Protein AF-A0A929DIK3-F1 (afdb_monomer_lite)

Sequence (127 aa):
MNKKSTLKDSHTDWERIKKLKEEEIDLSDTPEVTEDKSSDAVLRFGGRRVPRGKVRINILLDAEIVAYYKTVSGGKGYQTLINETLKQSIFQHDLENILRQVIREELKYSTKTAPNKRFKSDAKRGA

Radius of gyration: 26.63 Å; chains: 1; bounding box: 86×34×53 Å

Foldseek 3Di:
DDDDDPVVLDPDPVVCVVPDDPVNDDCVVPPDCDPVNVVPDFDDDPNDTDDPDDDDDDDDDDPVLQVVLVVVCPPPPSVVVVVVVVVVVVVVVVVVVVVVVVVVVSVVVVVVPDDPPDDDDDDDDDD

pLDDT: mean 76.24, std 16.4, range [33.19, 95.12]

Structure (mmCIF, N/CA/C/O backbone):
data_AF-A0A929DIK3-F1
#
_entry.id   AF-A0A929DIK3-F1
#
loop_
_atom_site.group_PDB
_atom_site.id
_atom_site.type_symbol
_atom_site.label_atom_id
_atom_site.label_alt_id
_atom_site.label_comp_id
_atom_site.label_asym_id
_atom_site.label_entity_id
_atom_site.label_seq_id
_atom_site.pdbx_PDB_ins_code
_atom_site.Cartn_x
_atom_site.Cartn_y
_atom_site.Cartn_z
_atom_site.occupancy
_atom_site.B_iso_or_equiv
_atom_site.auth_seq_id
_atom_site.auth_comp_id
_atom_site.auth_asym_id
_atom_site.auth_atom_id
_atom_site.pdbx_PDB_model_num
ATOM 1 N N . MET A 1 1 ? -29.133 19.628 -4.504 1.00 33.19 1 MET A N 1
ATOM 2 C CA . MET A 1 1 ? -29.606 18.532 -3.622 1.00 33.19 1 MET A CA 1
ATOM 3 C C . MET A 1 1 ? -28.915 18.666 -2.272 1.00 33.19 1 MET A C 1
ATOM 5 O O . MET A 1 1 ? -27.711 18.467 -2.205 1.00 33.19 1 MET A O 1
ATOM 9 N N . ASN A 1 2 ? -29.639 19.066 -1.224 1.00 41.28 2 ASN A N 1
ATOM 10 C CA . ASN A 1 2 ? -29.092 19.215 0.129 1.00 41.28 2 ASN A CA 1
ATOM 11 C C . ASN A 1 2 ? -29.088 17.837 0.817 1.00 41.28 2 ASN A C 1
ATOM 13 O O . ASN A 1 2 ? -30.154 17.315 1.144 1.00 41.28 2 ASN A O 1
ATOM 17 N N . LYS A 1 3 ? -27.920 17.194 0.942 1.00 53.50 3 LYS A N 1
ATOM 18 C CA . LYS A 1 3 ? -27.813 15.877 1.590 1.00 53.50 3 LYS A CA 1
ATOM 19 C C . LYS A 1 3 ? -27.891 16.068 3.106 1.00 53.50 3 LYS A C 1
ATOM 21 O O . LYS A 1 3 ? -27.149 16.867 3.668 1.00 53.50 3 LYS A O 1
ATOM 26 N N . LYS A 1 4 ? -28.805 15.344 3.760 1.00 49.59 4 LYS A N 1
ATOM 27 C CA . LYS A 1 4 ? -28.965 15.361 5.221 1.00 49.59 4 LYS A CA 1
ATOM 28 C C . LYS A 1 4 ? -27.636 14.958 5.877 1.00 49.59 4 LYS A C 1
ATOM 30 O O . LYS A 1 4 ? -27.061 13.937 5.515 1.00 49.59 4 LYS A O 1
ATOM 35 N N . SER A 1 5 ? -27.151 15.793 6.794 1.00 53.47 5 SER A N 1
ATOM 36 C CA . SER A 1 5 ? -25.910 15.570 7.541 1.00 53.47 5 SER A CA 1
ATOM 37 C C . SER A 1 5 ? -26.071 14.400 8.513 1.00 53.47 5 SER A C 1
ATOM 39 O O . SER A 1 5 ? -27.026 14.378 9.288 1.00 53.47 5 SER A O 1
ATOM 41 N N . THR A 1 6 ? -25.124 13.463 8.484 1.00 58.69 6 THR A N 1
ATOM 42 C CA . THR A 1 6 ? -25.055 12.281 9.362 1.00 58.69 6 THR A CA 1
ATOM 43 C C . THR A 1 6 ? -24.729 12.624 10.819 1.00 58.69 6 THR A C 1
ATO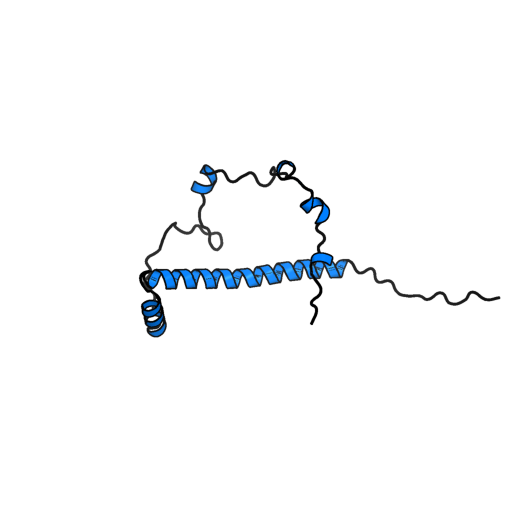M 45 O O . THR A 1 6 ? -24.873 11.776 11.689 1.00 58.69 6 THR A O 1
ATOM 48 N N . LEU A 1 7 ? -24.356 13.876 11.114 1.00 54.47 7 LEU A N 1
ATOM 49 C CA . LEU A 1 7 ? -24.067 14.354 12.474 1.00 54.47 7 LEU A CA 1
ATOM 50 C C . LEU A 1 7 ? -25.275 14.302 13.423 1.00 54.47 7 LEU A C 1
ATOM 52 O O . LEU A 1 7 ? -25.096 14.397 14.630 1.00 54.47 7 LEU A O 1
ATOM 56 N N . LYS A 1 8 ? -26.503 14.217 12.898 1.00 54.69 8 LYS A N 1
ATOM 57 C CA . LYS A 1 8 ? -27.723 14.239 13.721 1.00 54.69 8 LYS A CA 1
ATOM 58 C C . LYS A 1 8 ? -28.135 12.865 14.256 1.00 54.69 8 LYS A C 1
ATOM 60 O O . LYS A 1 8 ? -28.872 12.824 15.232 1.00 54.69 8 LYS A O 1
ATOM 65 N N . ASP A 1 9 ? -27.651 11.786 13.642 1.00 60.94 9 ASP A N 1
ATOM 66 C CA . ASP A 1 9 ? -28.060 10.410 13.962 1.00 60.94 9 ASP A CA 1
ATOM 67 C C . ASP A 1 9 ? -26.985 9.632 14.741 1.00 60.94 9 ASP A C 1
ATOM 69 O O . ASP A 1 9 ? -27.204 8.489 15.132 1.00 60.94 9 ASP A O 1
ATOM 73 N N . SER A 1 10 ? -25.821 10.238 14.989 1.00 65.31 10 SER A N 1
ATOM 74 C CA . SER A 1 10 ? -24.764 9.619 15.788 1.00 65.31 10 SER A CA 1
ATOM 75 C C . SER A 1 10 ? -25.148 9.588 17.269 1.00 65.31 10 SER A C 1
ATOM 77 O O . SER A 1 10 ? -25.432 10.631 17.856 1.00 65.31 10 SER A O 1
ATOM 79 N N . HIS A 1 11 ? -25.067 8.413 17.891 1.00 70.56 11 HIS A N 1
ATOM 80 C CA . HIS A 1 11 ? -25.289 8.211 19.330 1.00 70.56 11 HIS A CA 1
ATOM 81 C C . HIS A 1 11 ? -24.150 8.734 20.225 1.00 70.56 11 HIS A C 1
ATOM 83 O O . HIS A 1 11 ? -24.218 8.635 21.449 1.00 70.56 11 HIS A O 1
ATOM 89 N N . THR A 1 12 ? -23.091 9.272 19.623 1.00 74.19 12 THR A N 1
ATOM 90 C CA . THR A 1 12 ? -21.944 9.847 20.320 1.00 74.19 12 THR A CA 1
ATOM 91 C C . THR A 1 12 ? -22.282 11.234 20.860 1.00 74.19 12 THR A C 1
ATOM 93 O O . THR A 1 12 ? -22.734 12.107 20.118 1.00 74.19 12 THR A O 1
ATOM 96 N N . ASP A 1 13 ? -22.010 11.466 22.144 1.00 83.50 13 ASP A N 1
ATOM 97 C CA . ASP A 1 13 ? -22.122 12.791 22.755 1.00 83.50 13 ASP A CA 1
ATOM 98 C C . ASP A 1 13 ? -20.958 13.692 22.306 1.00 83.50 13 ASP A C 1
ATOM 100 O O . ASP A 1 13 ? -19.911 13.807 22.950 1.00 83.50 13 ASP A O 1
ATOM 104 N N . TRP A 1 14 ? -21.137 14.317 21.143 1.00 82.25 14 TRP A N 1
ATOM 105 C CA . TRP A 1 14 ? -20.136 15.195 20.543 1.00 82.25 14 TRP A CA 1
ATOM 106 C C . TRP A 1 14 ? -19.898 16.484 21.330 1.00 82.25 14 TRP A C 1
ATOM 108 O O . TRP A 1 14 ? -18.829 17.078 21.193 1.00 82.25 14 TRP A O 1
ATOM 118 N N . GLU A 1 15 ? -20.863 16.951 22.128 1.00 84.00 15 GLU A N 1
ATOM 119 C CA . GLU A 1 15 ? -20.672 18.146 22.957 1.00 84.00 15 GLU A CA 1
ATOM 120 C C . GLU A 1 15 ? -19.755 17.857 24.142 1.00 84.00 15 GLU A C 1
A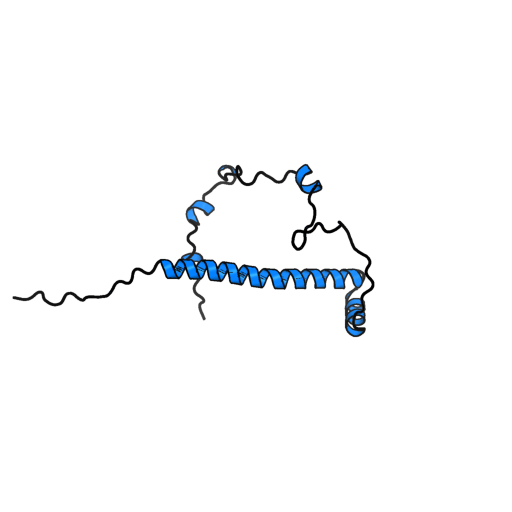TOM 122 O O . GLU A 1 15 ? -18.905 18.691 24.464 1.00 84.00 15 GLU A O 1
ATOM 127 N N . ARG A 1 16 ? -19.876 16.663 24.738 1.00 86.44 16 ARG A N 1
ATOM 128 C CA . ARG A 1 16 ? -18.933 16.166 25.744 1.00 86.44 16 ARG A CA 1
ATOM 129 C C . ARG A 1 16 ? -17.532 16.006 25.160 1.00 86.44 16 ARG A C 1
ATOM 131 O O . ARG A 1 16 ? -16.596 16.552 25.729 1.00 86.44 16 ARG A O 1
ATOM 138 N N . ILE A 1 17 ? -17.384 15.323 24.020 1.00 84.06 17 ILE A N 1
ATOM 139 C CA . ILE A 1 17 ? -16.063 15.078 23.405 1.00 84.06 17 ILE A CA 1
ATOM 140 C C . ILE A 1 17 ? -15.354 16.389 23.044 1.00 84.06 17 ILE A C 1
ATOM 142 O O . ILE A 1 17 ? -14.159 16.514 23.267 1.00 84.06 17 ILE A O 1
ATOM 146 N N . LYS A 1 18 ? -16.077 17.400 22.542 1.00 85.56 18 LYS A N 1
ATOM 147 C CA . LYS A 1 18 ? -15.488 18.713 22.212 1.00 85.56 18 LYS A CA 1
ATOM 148 C C . LYS A 1 18 ? -14.993 19.502 23.425 1.00 85.56 18 LYS A C 1
ATOM 150 O O . LYS A 1 18 ? -14.183 20.408 23.253 1.00 85.56 18 LYS A O 1
ATOM 155 N N . LYS A 1 19 ? -15.544 19.234 24.611 1.00 90.88 19 LYS A N 1
ATOM 156 C CA . LYS A 1 19 ? -15.179 19.904 25.869 1.00 90.88 19 LYS A CA 1
ATOM 157 C C . LYS A 1 19 ? -14.169 19.102 26.691 1.00 90.88 19 LYS A C 1
ATOM 159 O O . LYS A 1 19 ? -13.558 19.683 27.583 1.00 90.88 19 LYS A O 1
ATOM 164 N N . LEU A 1 20 ? -14.038 17.804 26.413 1.00 89.69 20 LEU A N 1
ATOM 165 C CA . LEU A 1 20 ? -13.087 16.911 27.060 1.00 89.69 20 LEU A CA 1
ATOM 166 C C . LEU A 1 20 ? -11.665 17.415 26.800 1.00 89.69 20 LEU A C 1
ATOM 168 O O . LEU A 1 20 ? -11.322 17.756 25.666 1.00 89.69 20 LEU A O 1
ATOM 172 N N . LYS A 1 21 ? -10.855 17.476 27.852 1.00 89.56 21 LYS A N 1
ATOM 173 C CA . LYS A 1 21 ? -9.431 17.785 27.729 1.00 89.56 21 LYS A CA 1
ATOM 174 C C . LYS A 1 21 ? -8.635 16.504 27.515 1.00 89.56 21 LYS A C 1
ATOM 176 O O . LYS A 1 21 ? -9.082 15.431 27.911 1.00 89.56 21 LYS A O 1
ATOM 181 N N . GLU A 1 22 ? -7.453 16.633 26.923 1.00 82.31 22 GLU A N 1
ATOM 182 C CA . GLU A 1 22 ? -6.577 15.499 26.611 1.00 82.31 22 GLU A CA 1
ATOM 183 C C . GLU A 1 22 ? -6.238 14.676 27.866 1.00 82.31 22 GLU A C 1
ATOM 185 O O . GLU A 1 22 ? -6.211 13.453 27.824 1.00 82.31 22 GLU A O 1
ATOM 190 N N . GLU A 1 23 ? -6.067 15.333 29.017 1.00 85.94 23 GLU A N 1
ATOM 191 C CA . GLU A 1 23 ? -5.671 14.683 30.273 1.00 85.94 23 GLU A CA 1
ATOM 192 C C . GLU A 1 23 ? -6.805 13.881 30.931 1.00 85.94 23 GLU A C 1
ATOM 194 O O . GLU A 1 23 ? -6.560 13.061 31.813 1.00 85.94 23 GLU A O 1
ATOM 199 N N . GLU A 1 24 ? -8.053 14.132 30.529 1.00 86.75 24 GLU A N 1
ATOM 200 C CA . GLU A 1 24 ? -9.236 13.412 31.013 1.00 86.75 24 GLU A CA 1
ATOM 201 C C . GLU A 1 24 ? -9.540 12.166 30.163 1.00 86.75 24 GLU A C 1
ATOM 203 O O . GLU A 1 24 ? -10.497 11.440 30.448 1.00 86.75 24 GLU A O 1
ATOM 208 N N . ILE A 1 25 ? -8.750 11.913 29.112 1.00 85.00 25 ILE A N 1
ATOM 209 C CA . ILE A 1 25 ? -8.866 10.716 28.282 1.00 85.00 25 ILE A CA 1
ATOM 210 C C . ILE A 1 25 ? -8.323 9.521 29.068 1.00 85.00 25 ILE A C 1
ATOM 212 O O . ILE A 1 25 ? -7.153 9.464 29.439 1.00 85.00 25 ILE A O 1
ATOM 216 N N . ASP A 1 26 ? -9.186 8.537 29.305 1.00 85.50 26 ASP A N 1
ATOM 217 C CA . ASP A 1 26 ? -8.792 7.276 29.920 1.00 85.50 26 ASP A CA 1
ATOM 218 C C . ASP A 1 26 ? -8.021 6.408 28.914 1.00 85.50 26 ASP A C 1
ATOM 220 O O . ASP A 1 26 ? -8.558 5.983 27.890 1.00 85.50 26 ASP A O 1
ATOM 224 N N . LEU A 1 27 ? -6.750 6.150 29.223 1.00 83.19 27 LEU A N 1
ATOM 225 C CA . LEU A 1 27 ? -5.841 5.324 28.425 1.00 83.19 27 LEU A CA 1
ATOM 226 C C . LEU A 1 27 ? -5.603 3.938 29.047 1.00 83.19 27 LEU A C 1
ATOM 228 O O . LEU A 1 27 ? -4.730 3.204 28.583 1.00 83.19 27 LEU A O 1
ATOM 232 N N . SER A 1 28 ? -6.345 3.562 30.096 1.00 83.62 28 SER A N 1
ATOM 233 C CA . SER A 1 28 ? -6.158 2.284 30.800 1.00 83.62 28 SER A CA 1
ATOM 234 C C . SER A 1 28 ? -6.294 1.069 29.874 1.00 83.62 28 SER A C 1
ATOM 236 O O . SER A 1 28 ? -5.483 0.144 29.946 1.00 83.62 28 SER A O 1
ATOM 238 N N . ASP A 1 29 ? -7.251 1.114 28.946 1.00 84.56 29 ASP A N 1
ATOM 239 C CA . ASP A 1 29 ? -7.501 0.048 27.970 1.00 84.56 29 ASP A CA 1
ATOM 240 C C . ASP A 1 29 ? -6.544 0.081 26.768 1.00 84.56 29 ASP A C 1
ATOM 242 O O . ASP A 1 29 ? -6.325 -0.933 26.103 1.00 84.56 29 ASP A O 1
ATOM 246 N N . THR A 1 30 ? -5.988 1.251 26.446 1.00 80.69 30 THR A N 1
ATOM 247 C CA . THR A 1 30 ? -5.116 1.461 25.281 1.00 80.69 30 THR A CA 1
ATOM 248 C C . THR A 1 30 ? -3.925 2.325 25.690 1.00 80.69 30 THR A C 1
ATOM 250 O O . THR A 1 30 ? -3.928 3.534 25.454 1.00 80.69 30 THR A O 1
ATOM 253 N N . PRO A 1 31 ? -2.901 1.724 26.322 1.00 80.38 31 PRO A N 1
ATOM 254 C CA . PRO A 1 31 ? -1.744 2.470 26.786 1.00 80.38 31 PRO A CA 1
ATOM 255 C C . PRO A 1 31 ? -0.988 3.079 25.606 1.00 80.38 31 PRO A C 1
ATOM 257 O O . PRO A 1 31 ? -0.943 2.499 24.516 1.00 80.38 31 PRO A O 1
ATOM 260 N N . GLU A 1 32 ? -0.315 4.201 25.850 1.00 79.81 32 GLU A N 1
ATOM 261 C CA . GLU A 1 32 ? 0.470 4.879 24.824 1.00 79.81 32 GLU A CA 1
ATOM 262 C C . GLU A 1 32 ? 1.516 3.946 24.192 1.00 79.81 32 GLU A C 1
ATOM 264 O O . GLU A 1 32 ? 2.159 3.094 24.838 1.00 79.81 32 GLU A O 1
ATOM 269 N N . VAL A 1 33 ? 1.658 4.099 22.876 1.00 80.81 33 VAL A N 1
ATOM 270 C CA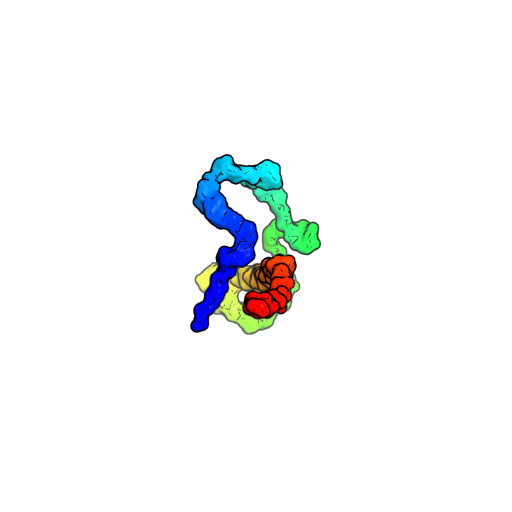 . VAL A 1 33 ? 2.622 3.347 22.082 1.00 80.81 33 VAL A CA 1
ATOM 271 C C . VAL A 1 33 ? 4.000 3.945 22.344 1.00 80.81 33 VAL A C 1
ATOM 273 O O . VAL A 1 33 ? 4.375 4.951 21.750 1.00 80.81 33 VAL A O 1
ATOM 276 N N . THR A 1 34 ? 4.755 3.325 23.249 1.00 82.56 34 THR A N 1
ATOM 277 C CA . THR A 1 34 ? 6.158 3.676 23.482 1.00 82.56 34 THR A CA 1
ATOM 278 C C . THR A 1 34 ? 7.024 3.293 22.279 1.00 82.56 34 THR A C 1
ATOM 280 O O . THR A 1 34 ? 6.703 2.374 21.519 1.00 82.56 34 THR A O 1
ATOM 283 N N . GLU A 1 35 ? 8.150 3.984 22.111 1.00 77.69 35 GLU A N 1
ATOM 284 C CA . GLU A 1 35 ? 9.067 3.780 20.984 1.00 77.69 35 GLU A CA 1
ATOM 285 C C . GLU A 1 35 ? 9.609 2.339 20.942 1.00 77.69 35 GLU A C 1
ATOM 287 O O . GLU A 1 35 ? 9.623 1.710 19.880 1.00 77.69 35 GLU A O 1
ATOM 292 N N . ASP A 1 36 ? 9.882 1.753 22.112 1.00 78.56 36 ASP A N 1
ATOM 293 C CA . ASP A 1 36 ? 10.270 0.346 22.262 1.00 78.56 36 ASP A CA 1
ATOM 294 C C . ASP A 1 36 ? 9.201 -0.608 21.703 1.00 78.56 36 ASP A C 1
ATOM 296 O O . ASP A 1 36 ? 9.509 -1.499 20.910 1.00 78.56 36 ASP A O 1
ATOM 300 N N . LYS A 1 37 ? 7.915 -0.372 22.007 1.00 73.31 37 LYS A N 1
ATOM 301 C CA . LYS A 1 37 ? 6.799 -1.179 21.476 1.00 73.31 37 LYS A CA 1
ATOM 302 C C . LYS A 1 37 ? 6.646 -1.022 19.963 1.00 73.31 37 LYS A C 1
ATOM 304 O O . LYS A 1 37 ? 6.239 -1.964 19.283 1.00 73.31 37 LYS A O 1
ATOM 309 N N . SER A 1 38 ? 6.953 0.160 19.427 1.00 72.62 38 SER A N 1
ATOM 310 C CA . SER A 1 38 ? 6.897 0.416 17.984 1.00 72.62 38 SER A CA 1
ATOM 311 C C . SER A 1 38 ? 7.986 -0.345 17.222 1.00 72.62 38 SER A C 1
ATOM 313 O O . SER A 1 38 ? 7.764 -0.798 16.095 1.00 72.62 38 SER A O 1
ATOM 315 N N . SER A 1 39 ? 9.150 -0.539 17.850 1.00 77.19 39 SER A N 1
ATOM 316 C CA . SER A 1 39 ? 10.286 -1.224 17.234 1.00 77.19 39 SER A CA 1
ATOM 317 C C . SER A 1 39 ? 9.997 -2.710 16.977 1.00 77.19 39 SER A C 1
ATOM 319 O O . SER A 1 39 ? 10.329 -3.227 15.900 1.00 77.19 39 SER A O 1
ATOM 321 N N . ASP A 1 40 ? 9.252 -3.338 17.892 1.00 75.25 40 ASP A N 1
ATOM 322 C CA . ASP A 1 40 ? 8.804 -4.733 17.841 1.00 75.25 40 ASP A CA 1
ATOM 323 C C . ASP A 1 40 ? 7.600 -4.973 16.915 1.00 75.25 40 ASP A C 1
ATOM 325 O O . ASP A 1 40 ? 7.132 -6.109 16.760 1.00 75.25 40 ASP A O 1
ATOM 329 N N . ALA A 1 41 ? 7.077 -3.931 16.264 1.00 79.31 41 ALA A N 1
ATOM 330 C CA . ALA A 1 41 ? 5.924 -4.061 15.387 1.00 79.31 41 ALA A CA 1
ATOM 331 C C . ALA A 1 41 ? 6.215 -5.010 14.206 1.00 79.31 41 ALA A C 1
ATOM 333 O O . ALA A 1 41 ? 7.087 -4.776 13.362 1.00 79.31 41 ALA A O 1
ATOM 334 N N . VAL A 1 42 ? 5.424 -6.085 14.110 1.00 80.75 42 VAL A N 1
ATOM 335 C CA . VAL A 1 42 ? 5.477 -7.050 13.004 1.00 80.75 42 VAL A CA 1
ATOM 336 C C . VAL A 1 42 ? 4.272 -6.853 12.099 1.00 80.75 42 VAL A C 1
ATOM 338 O O . VAL A 1 42 ? 3.132 -7.040 12.525 1.00 80.75 42 VAL A O 1
ATOM 341 N N . LEU A 1 43 ? 4.527 -6.549 10.824 1.00 82.62 43 LEU A N 1
ATOM 342 C CA . LEU A 1 43 ? 3.474 -6.493 9.818 1.00 82.62 43 LEU A CA 1
ATOM 343 C C . LEU A 1 43 ? 2.810 -7.869 9.693 1.00 82.62 43 LEU A C 1
ATOM 345 O O . LEU A 1 43 ? 3.480 -8.886 9.489 1.00 82.62 43 LEU A O 1
ATOM 349 N N . ARG A 1 44 ? 1.482 -7.897 9.804 1.00 85.38 44 ARG A N 1
ATOM 350 C CA . ARG A 1 44 ? 0.679 -9.100 9.600 1.00 85.38 44 ARG A CA 1
ATOM 351 C C . ARG A 1 44 ? -0.334 -8.874 8.493 1.00 85.38 44 ARG A C 1
ATOM 353 O O . ARG A 1 44 ? -0.985 -7.838 8.459 1.00 85.38 44 ARG A O 1
ATOM 360 N N . PHE A 1 45 ? -0.494 -9.867 7.627 1.00 78.31 45 PHE A N 1
ATOM 361 C CA . PHE A 1 45 ? -1.524 -9.883 6.592 1.00 78.31 45 PHE A CA 1
ATOM 362 C C . PHE A 1 45 ? -2.272 -11.216 6.672 1.00 78.31 45 PHE A C 1
ATOM 364 O O . PHE A 1 45 ? -1.643 -12.274 6.741 1.00 78.31 45 PHE A O 1
ATOM 371 N N . GLY A 1 46 ? -3.605 -11.177 6.773 1.00 81.00 46 GLY A N 1
ATOM 372 C CA . GLY A 1 46 ? -4.422 -12.382 6.990 1.00 81.00 46 GLY A CA 1
ATOM 373 C C . GLY A 1 46 ? -4.017 -13.195 8.232 1.00 81.00 46 GLY A C 1
ATOM 374 O O . GLY A 1 46 ? -4.001 -14.422 8.194 1.00 81.00 46 GLY A O 1
ATOM 375 N N . GLY A 1 47 ? -3.583 -12.523 9.308 1.00 83.19 47 GLY A N 1
ATOM 376 C CA . GLY A 1 47 ? -3.118 -13.151 10.556 1.00 83.19 47 GLY A CA 1
ATOM 377 C C . GLY A 1 47 ? -1.678 -13.689 10.536 1.00 83.19 47 GLY A C 1
ATOM 378 O O . GLY A 1 47 ? -1.119 -13.992 11.595 1.00 83.19 47 GLY A O 1
ATOM 379 N N . ARG A 1 48 ? -1.031 -13.752 9.366 1.00 85.12 48 ARG A N 1
ATOM 380 C CA . ARG A 1 48 ? 0.335 -14.277 9.204 1.00 85.12 48 ARG A CA 1
ATOM 381 C C . ARG A 1 48 ? 1.370 -13.163 9.245 1.00 85.12 48 ARG A C 1
ATOM 383 O O . ARG A 1 48 ? 1.130 -12.080 8.721 1.00 85.12 48 ARG A O 1
ATOM 390 N N . ARG A 1 49 ? 2.529 -13.436 9.851 1.00 85.00 49 ARG A N 1
ATOM 391 C CA . ARG A 1 49 ? 3.671 -12.509 9.861 1.00 85.00 49 ARG A CA 1
ATOM 392 C C . ARG A 1 49 ? 4.228 -12.360 8.445 1.00 85.00 49 ARG A C 1
ATOM 394 O O . ARG A 1 49 ? 4.459 -13.362 7.773 1.00 85.00 49 ARG A O 1
ATOM 401 N N . VAL A 1 50 ? 4.461 -11.122 8.026 1.00 86.19 50 VAL A N 1
ATOM 402 C CA . VAL A 1 50 ? 5.081 -10.780 6.743 1.00 86.19 50 VAL A CA 1
ATOM 403 C C . VAL A 1 50 ? 6.493 -10.258 7.020 1.00 86.19 50 VAL A C 1
ATOM 405 O O . VAL A 1 50 ? 6.658 -9.428 7.920 1.00 86.19 50 VAL A O 1
ATOM 408 N N . PRO A 1 51 ? 7.523 -10.727 6.291 1.00 84.00 51 PRO A N 1
ATOM 409 C CA . PRO A 1 51 ? 8.878 -10.211 6.437 1.00 84.00 51 PRO A CA 1
ATOM 410 C C . PRO A 1 51 ? 8.928 -8.694 6.241 1.00 84.00 51 PRO A C 1
ATOM 412 O O . PRO A 1 51 ? 8.257 -8.146 5.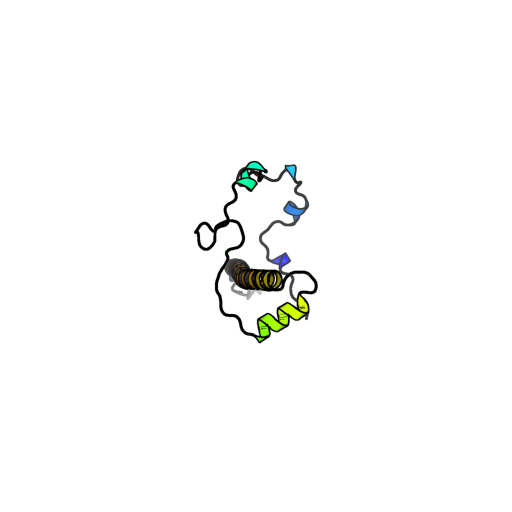364 1.00 84.00 51 PRO A O 1
ATOM 415 N N . ARG A 1 52 ? 9.753 -8.009 7.038 1.00 79.00 52 ARG A N 1
ATOM 416 C CA . ARG A 1 52 ? 10.009 -6.578 6.840 1.00 79.00 52 ARG A CA 1
ATOM 417 C C . ARG A 1 52 ? 10.865 -6.395 5.582 1.00 79.00 52 ARG A C 1
ATOM 419 O O . ARG A 1 52 ? 11.861 -7.089 5.406 1.00 79.00 52 ARG A O 1
ATOM 426 N N . GLY A 1 53 ? 10.495 -5.438 4.731 1.00 84.88 53 GLY A N 1
ATOM 427 C CA . GLY A 1 53 ? 11.265 -5.062 3.540 1.00 84.88 53 GLY A CA 1
ATOM 428 C C . GLY A 1 53 ? 10.597 -5.420 2.210 1.00 84.88 53 GLY A C 1
ATOM 429 O O . GLY A 1 53 ? 9.417 -5.758 2.150 1.00 84.88 53 GLY A O 1
ATOM 430 N N . LYS A 1 54 ? 11.355 -5.277 1.115 1.00 86.44 54 LYS A N 1
ATOM 431 C CA . LYS A 1 54 ? 10.902 -5.591 -0.248 1.00 86.44 54 LYS A CA 1
ATOM 432 C C . LYS A 1 54 ? 11.267 -7.034 -0.589 1.00 86.44 54 LYS A C 1
ATOM 434 O O . LYS A 1 54 ? 12.412 -7.433 -0.407 1.00 86.44 54 LYS A O 1
ATOM 439 N N . VAL A 1 55 ? 10.320 -7.788 -1.137 1.00 88.56 55 VAL A N 1
ATOM 440 C CA . VAL A 1 55 ? 10.564 -9.147 -1.637 1.00 88.56 55 VAL A CA 1
ATOM 441 C C . VAL A 1 55 ? 10.830 -9.078 -3.136 1.00 88.56 55 VAL A C 1
ATOM 443 O O . VAL A 1 55 ? 10.055 -8.478 -3.880 1.00 88.56 55 VAL A O 1
ATOM 446 N N . ARG A 1 56 ? 11.931 -9.684 -3.593 1.00 88.88 56 ARG A N 1
ATOM 447 C CA . ARG A 1 56 ? 12.192 -9.846 -5.026 1.00 88.88 56 ARG A CA 1
ATOM 448 C C . ARG A 1 56 ? 11.353 -11.010 -5.540 1.00 88.88 56 ARG A C 1
ATOM 450 O O . ARG A 1 56 ? 11.556 -12.144 -5.125 1.00 88.88 56 ARG A O 1
ATOM 457 N N . ILE A 1 57 ? 10.437 -10.715 -6.450 1.00 88.50 57 ILE A N 1
ATOM 458 C CA . ILE A 1 57 ? 9.578 -11.704 -7.101 1.00 88.50 57 ILE A CA 1
ATOM 459 C C . ILE A 1 57 ? 9.796 -11.657 -8.612 1.00 88.50 57 ILE A C 1
ATOM 461 O O . ILE A 1 57 ? 10.171 -10.616 -9.154 1.00 88.50 57 ILE A O 1
ATOM 465 N N . ASN A 1 58 ? 9.575 -12.785 -9.282 1.00 92.25 58 ASN A N 1
ATOM 466 C CA . ASN A 1 58 ? 9.464 -12.832 -10.734 1.00 92.25 58 ASN A CA 1
ATOM 467 C C . ASN A 1 58 ? 7.973 -12.855 -11.081 1.00 92.25 58 ASN A C 1
ATOM 469 O O . ASN A 1 58 ? 7.283 -13.816 -10.749 1.00 92.25 58 ASN A O 1
ATOM 473 N N . ILE A 1 59 ? 7.479 -11.769 -11.671 1.00 90.06 59 ILE A N 1
ATOM 474 C CA . ILE A 1 59 ? 6.092 -11.627 -12.113 1.00 90.06 59 ILE A CA 1
ATOM 475 C C . ILE A 1 59 ? 6.077 -11.145 -13.557 1.00 90.06 59 ILE A C 1
ATOM 477 O O . ILE A 1 59 ? 6.945 -10.373 -13.971 1.00 90.06 59 ILE A O 1
ATOM 481 N N . LEU A 1 60 ? 5.073 -11.586 -14.306 1.00 92.00 60 LEU A N 1
ATOM 482 C CA . LEU A 1 60 ? 4.780 -11.053 -15.628 1.00 92.00 60 LEU A CA 1
ATOM 483 C C . LEU A 1 60 ? 3.876 -9.830 -15.466 1.00 92.00 60 LEU A C 1
ATOM 485 O O . LEU A 1 60 ? 2.896 -9.871 -14.726 1.00 92.00 60 LEU A O 1
ATOM 489 N N . LEU A 1 61 ? 4.235 -8.746 -16.143 1.00 91.69 61 LEU A N 1
ATOM 490 C CA . LEU A 1 61 ? 3.443 -7.526 -16.246 1.00 91.69 61 LEU A CA 1
ATOM 491 C C . LEU A 1 61 ? 3.309 -7.179 -17.721 1.00 91.69 61 LEU A C 1
ATOM 493 O O . LEU A 1 61 ? 4.248 -7.403 -18.492 1.00 91.69 61 LEU A O 1
ATOM 497 N N . ASP A 1 62 ? 2.175 -6.596 -18.091 1.00 95.12 62 ASP A N 1
ATOM 498 C CA . ASP A 1 62 ? 1.950 -6.182 -19.467 1.00 95.12 62 ASP A CA 1
ATOM 499 C C . ASP A 1 62 ? 2.969 -5.126 -19.894 1.00 95.12 62 ASP A C 1
ATOM 501 O O . ASP A 1 62 ? 3.361 -4.233 -19.129 1.00 95.12 62 ASP A O 1
ATOM 505 N N . ALA A 1 63 ? 3.402 -5.227 -21.151 1.00 93.31 63 ALA A N 1
ATOM 506 C CA . ALA A 1 63 ? 4.401 -4.326 -21.708 1.00 93.31 63 ALA A CA 1
ATOM 507 C C . ALA A 1 63 ? 3.937 -2.860 -21.654 1.00 93.31 63 ALA A C 1
ATOM 509 O O . ALA A 1 63 ? 4.752 -1.975 -21.389 1.00 93.31 63 ALA A O 1
ATOM 510 N N . GLU A 1 64 ? 2.636 -2.611 -21.836 1.00 95.06 64 GLU A N 1
ATOM 511 C CA . GLU A 1 64 ? 2.035 -1.275 -21.751 1.00 95.06 64 GLU A CA 1
ATOM 512 C C . GLU A 1 64 ? 2.145 -0.669 -20.346 1.00 95.06 64 GLU A C 1
ATOM 514 O O . GLU A 1 64 ? 2.507 0.499 -20.207 1.00 95.06 64 GLU A O 1
ATOM 519 N N . ILE A 1 65 ? 1.943 -1.474 -19.300 1.00 92.94 65 ILE A N 1
ATOM 520 C CA . ILE A 1 65 ? 2.042 -1.037 -17.905 1.00 92.94 65 ILE A CA 1
ATOM 521 C C . ILE A 1 65 ? 3.488 -0.642 -17.613 1.00 92.94 65 ILE A C 1
ATOM 523 O O . ILE A 1 65 ? 3.764 0.443 -17.100 1.00 92.94 65 ILE A O 1
ATOM 527 N N . VAL A 1 66 ? 4.441 -1.500 -17.986 1.00 91.94 66 VAL A N 1
ATOM 528 C CA . VAL A 1 66 ? 5.867 -1.221 -17.780 1.00 91.94 66 VAL A CA 1
ATOM 529 C C . VAL A 1 66 ? 6.302 0.020 -18.560 1.00 91.94 66 VAL A C 1
ATOM 531 O O . VAL A 1 66 ? 7.062 0.832 -18.029 1.00 91.94 66 VAL A O 1
ATOM 534 N N . ALA A 1 67 ? 5.828 0.190 -19.797 1.00 92.44 67 ALA A N 1
ATOM 535 C CA . ALA A 1 67 ? 6.117 1.367 -20.610 1.00 92.44 67 ALA A CA 1
ATOM 536 C C . ALA A 1 67 ? 5.567 2.646 -19.964 1.00 92.44 67 ALA A C 1
ATOM 538 O O . ALA A 1 67 ? 6.320 3.602 -19.788 1.00 92.44 67 ALA A O 1
ATOM 539 N N . TYR A 1 68 ? 4.307 2.638 -19.527 1.00 93.75 68 TYR A N 1
ATOM 540 C CA . TYR A 1 68 ? 3.675 3.765 -18.845 1.00 93.75 68 TYR A CA 1
ATOM 541 C C . TYR A 1 68 ? 4.430 4.169 -17.572 1.00 93.75 68 TYR A C 1
ATOM 543 O O . TYR A 1 68 ? 4.813 5.324 -17.398 1.00 93.75 68 TYR A O 1
ATOM 551 N N . TYR A 1 69 ? 4.741 3.221 -16.686 1.00 92.88 69 TYR A N 1
ATOM 552 C CA . TYR A 1 69 ? 5.461 3.565 -15.458 1.00 92.88 69 TYR A CA 1
ATOM 553 C C . TYR A 1 69 ? 6.904 4.001 -15.712 1.00 92.88 69 TYR A C 1
ATOM 555 O O . TYR A 1 69 ? 7.448 4.770 -14.922 1.00 92.88 69 TYR A O 1
ATOM 563 N N . LYS A 1 70 ? 7.532 3.567 -16.812 1.00 90.88 70 LYS A N 1
ATOM 564 C CA . LYS A 1 70 ? 8.839 4.089 -17.229 1.00 90.88 70 LYS A CA 1
ATOM 565 C C . LYS A 1 70 ? 8.758 5.552 -17.664 1.00 90.88 70 LYS A C 1
ATOM 567 O O . LYS A 1 70 ? 9.640 6.310 -17.270 1.00 90.88 70 LYS A O 1
ATOM 572 N N . THR A 1 71 ? 7.725 5.975 -18.395 1.00 91.00 71 THR A N 1
ATOM 573 C CA . THR A 1 71 ? 7.592 7.385 -18.815 1.00 91.00 71 THR A CA 1
ATOM 574 C C . THR A 1 71 ? 7.305 8.311 -17.634 1.00 91.00 71 THR A C 1
ATOM 576 O O . THR A 1 71 ? 7.898 9.382 -17.541 1.00 91.00 71 THR A O 1
ATOM 579 N N . VAL A 1 72 ? 6.470 7.873 -16.688 1.00 89.50 72 VAL A N 1
ATOM 580 C CA . VAL A 1 72 ? 6.087 8.669 -15.506 1.00 89.50 72 VAL A CA 1
ATOM 581 C C . VAL A 1 72 ? 7.174 8.671 -14.418 1.00 89.50 72 VAL A C 1
ATOM 583 O O . VAL A 1 72 ? 7.178 9.532 -13.542 1.00 89.50 72 VAL A O 1
ATOM 586 N N . SER A 1 73 ? 8.126 7.729 -14.468 1.00 84.00 73 SER A N 1
ATOM 587 C CA . SER A 1 73 ? 9.101 7.512 -13.392 1.00 84.00 73 SER A CA 1
ATOM 588 C C . SER A 1 73 ? 9.980 8.718 -13.057 1.00 84.00 73 SER A C 1
ATOM 590 O O . SER A 1 73 ? 10.280 8.895 -11.880 1.00 84.00 73 SER A O 1
ATOM 592 N N . GLY A 1 74 ? 10.377 9.551 -14.029 1.00 72.81 74 GLY A N 1
ATOM 593 C CA . GLY A 1 74 ? 11.011 10.875 -13.840 1.00 72.81 74 GLY A CA 1
ATOM 594 C C . GLY A 1 74 ? 12.234 10.987 -12.901 1.00 72.81 74 GLY A C 1
ATOM 595 O O . GLY A 1 74 ? 12.723 12.089 -12.688 1.00 72.81 74 GLY A O 1
ATOM 596 N N . GLY A 1 75 ? 12.713 9.886 -12.309 1.00 71.25 75 GLY A N 1
ATOM 597 C CA . GLY A 1 75 ? 13.710 9.839 -11.230 1.00 71.25 75 GLY A CA 1
ATOM 598 C C . GLY A 1 75 ? 13.384 8.835 -10.107 1.00 71.25 75 GLY A C 1
ATOM 599 O O . GLY A 1 75 ? 14.284 8.181 -9.581 1.00 71.25 75 GLY A O 1
ATOM 600 N N . LYS A 1 76 ? 12.103 8.614 -9.774 1.00 72.12 76 LYS A N 1
ATOM 601 C CA . LYS A 1 76 ? 11.658 7.505 -8.910 1.00 72.12 76 LYS A CA 1
ATOM 602 C C . LYS A 1 76 ? 11.560 6.237 -9.757 1.00 72.12 76 LYS A C 1
ATOM 604 O O . LYS A 1 76 ? 10.660 6.132 -10.574 1.00 72.12 76 LYS A O 1
ATOM 609 N N . GLY A 1 77 ? 12.446 5.256 -9.570 1.00 86.94 77 GLY A N 1
ATOM 610 C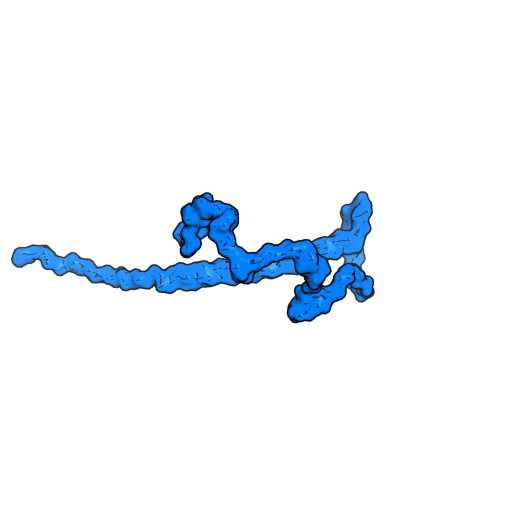 CA . GLY A 1 77 ? 12.446 4.029 -10.385 1.00 86.94 77 GLY A CA 1
ATOM 611 C C . GLY A 1 77 ? 11.049 3.406 -10.568 1.00 86.94 77 GLY A C 1
ATOM 612 O O . GLY A 1 77 ? 10.307 3.258 -9.598 1.00 86.94 77 GLY A O 1
ATOM 613 N N . TYR A 1 78 ? 10.702 3.020 -11.801 1.00 90.94 78 TYR A N 1
ATOM 614 C CA . TYR A 1 78 ? 9.358 2.558 -12.199 1.00 90.94 78 TYR A CA 1
ATOM 615 C C . TYR A 1 78 ? 8.787 1.435 -11.308 1.00 90.94 78 TYR A C 1
ATOM 617 O O . TYR A 1 78 ? 7.590 1.400 -11.041 1.00 90.94 78 TYR A O 1
ATOM 625 N N . GLN A 1 79 ? 9.638 0.558 -10.766 1.00 90.12 79 GLN A N 1
ATOM 626 C CA . GLN A 1 79 ? 9.233 -0.499 -9.827 1.00 90.12 79 GLN A CA 1
ATOM 627 C C . GLN A 1 79 ? 8.680 0.051 -8.503 1.00 90.12 79 GLN A C 1
ATOM 629 O O . GLN A 1 79 ? 7.815 -0.564 -7.881 1.00 90.12 79 GLN A O 1
ATOM 634 N N . THR A 1 80 ? 9.186 1.196 -8.044 1.00 90.81 80 THR A N 1
ATOM 635 C CA . THR A 1 80 ? 8.685 1.863 -6.838 1.00 90.81 80 THR A CA 1
ATOM 636 C C . THR A 1 80 ? 7.281 2.396 -7.078 1.00 90.81 80 THR A C 1
ATOM 638 O O . THR A 1 80 ? 6.420 2.166 -6.238 1.00 90.81 80 THR A O 1
ATOM 641 N N . LEU A 1 81 ? 7.030 3.013 -8.237 1.00 92.00 81 LEU A N 1
ATOM 642 C CA . LEU A 1 81 ? 5.697 3.505 -8.591 1.00 92.00 81 LEU A CA 1
ATOM 643 C C . LEU A 1 81 ? 4.685 2.367 -8.740 1.00 92.00 81 LEU A C 1
ATOM 645 O O . LEU A 1 81 ? 3.593 2.459 -8.193 1.00 92.00 81 LEU A O 1
ATOM 649 N N . ILE A 1 82 ? 5.069 1.264 -9.391 1.00 92.50 82 ILE A N 1
ATOM 650 C CA . ILE A 1 82 ? 4.215 0.070 -9.483 1.00 92.50 82 ILE A CA 1
ATOM 651 C C . ILE A 1 82 ? 3.844 -0.424 -8.079 1.00 92.50 82 ILE A C 1
ATOM 653 O O . ILE A 1 82 ? 2.672 -0.643 -7.784 1.00 92.50 82 ILE A O 1
ATOM 657 N N . ASN A 1 83 ? 4.823 -0.538 -7.176 1.00 92.31 83 ASN A N 1
ATOM 658 C CA . ASN A 1 83 ? 4.560 -0.940 -5.794 1.00 92.31 83 ASN A CA 1
ATOM 659 C C . ASN A 1 83 ? 3.670 0.058 -5.036 1.00 92.31 83 ASN A C 1
ATOM 661 O O . ASN A 1 83 ? 2.840 -0.362 -4.234 1.00 92.31 83 ASN A O 1
ATOM 665 N N . GLU A 1 84 ? 3.840 1.365 -5.245 1.00 91.31 84 GLU A N 1
ATOM 666 C CA . GLU A 1 84 ? 2.984 2.397 -4.645 1.00 91.31 84 GLU A CA 1
ATOM 667 C C . GLU A 1 84 ? 1.535 2.273 -5.141 1.00 91.31 84 GLU A C 1
ATOM 669 O O . GLU A 1 84 ? 0.616 2.280 -4.322 1.00 91.31 84 GLU A O 1
ATOM 674 N N . THR A 1 85 ? 1.318 2.067 -6.443 1.00 92.56 85 THR A N 1
ATOM 675 C CA . THR A 1 85 ? -0.030 1.864 -6.994 1.00 92.56 85 THR A CA 1
ATOM 676 C C . THR A 1 85 ? -0.679 0.582 -6.471 1.00 92.56 85 THR A C 1
ATOM 678 O O . THR A 1 85 ? -1.839 0.614 -6.069 1.00 92.56 85 THR A O 1
ATOM 681 N N . LEU A 1 86 ? 0.062 -0.530 -6.398 1.00 91.19 86 LEU A N 1
ATOM 682 C CA . LEU A 1 86 ? -0.452 -1.783 -5.827 1.00 91.19 86 LEU A CA 1
ATOM 683 C C . LEU A 1 86 ? -0.841 -1.631 -4.351 1.00 91.19 86 LEU A C 1
ATOM 685 O O . LEU A 1 86 ? -1.827 -2.208 -3.904 1.00 91.19 86 LEU A O 1
ATOM 689 N N . LYS A 1 87 ? -0.097 -0.833 -3.577 1.00 89.19 87 LYS A N 1
ATOM 690 C CA . LYS A 1 87 ? -0.491 -0.513 -2.198 1.00 89.19 87 LYS A CA 1
ATOM 691 C C . LYS A 1 87 ? -1.802 0.265 -2.165 1.00 89.19 87 LYS A C 1
ATOM 693 O O . LYS A 1 87 ? -2.683 -0.070 -1.381 1.00 89.19 87 LYS A O 1
ATOM 698 N N . GLN A 1 88 ? -1.936 1.291 -3.004 1.00 88.94 88 GLN A N 1
ATOM 699 C CA . GLN A 1 88 ? -3.142 2.119 -3.054 1.00 88.94 88 GLN A CA 1
ATOM 700 C C . GLN A 1 88 ? -4.388 1.313 -3.433 1.00 88.94 88 GLN A C 1
ATOM 702 O O . GLN A 1 88 ? -5.436 1.527 -2.828 1.00 88.94 88 GLN A O 1
ATOM 707 N N . SER A 1 89 ? -4.282 0.371 -4.375 1.00 89.25 89 SER A N 1
ATOM 708 C CA . SER A 1 89 ? -5.424 -0.467 -4.755 1.00 89.25 89 SER A CA 1
ATOM 709 C C . SER A 1 89 ? -5.888 -1.377 -3.615 1.00 89.25 89 SER A C 1
ATOM 711 O O . SER A 1 89 ? -7.092 -1.505 -3.401 1.00 89.25 89 SER A O 1
ATOM 713 N N . ILE A 1 90 ? -4.960 -1.940 -2.828 1.00 85.56 90 ILE A N 1
ATOM 714 C CA . ILE A 1 90 ? -5.297 -2.715 -1.620 1.00 85.56 90 ILE A CA 1
ATOM 715 C C . ILE A 1 90 ? -6.071 -1.833 -0.629 1.00 85.56 90 ILE A C 1
ATOM 717 O O . ILE A 1 90 ? -7.164 -2.199 -0.203 1.00 85.56 90 ILE A O 1
ATOM 721 N N . PHE A 1 91 ? -5.553 -0.639 -0.319 1.00 80.31 91 PHE A N 1
ATOM 722 C CA . PHE A 1 91 ? -6.212 0.274 0.623 1.00 80.31 91 PHE A CA 1
ATOM 723 C C . PHE A 1 91 ? -7.608 0.716 0.165 1.00 80.31 91 PHE A C 1
ATOM 725 O O . PHE A 1 91 ? -8.513 0.837 0.989 1.00 80.31 91 PHE A O 1
ATOM 732 N N . GLN A 1 92 ? -7.800 0.965 -1.134 1.00 80.12 92 GLN A N 1
ATOM 733 C CA . GLN A 1 92 ? -9.102 1.369 -1.676 1.00 80.12 92 GLN A CA 1
ATOM 734 C C . GLN A 1 92 ? -10.161 0.273 -1.513 1.00 80.12 92 GLN A C 1
ATOM 736 O O . GLN A 1 92 ? -11.290 0.575 -1.123 1.00 80.12 92 GLN A O 1
ATOM 741 N N . HIS A 1 93 ? -9.794 -0.988 -1.753 1.00 74.62 93 HIS A N 1
ATOM 742 C CA . HIS A 1 93 ? -10.698 -2.120 -1.552 1.00 74.62 93 HIS A CA 1
ATOM 743 C C . HIS A 1 93 ? -11.109 -2.297 -0.083 1.00 74.62 93 HIS A C 1
ATOM 745 O O . HIS A 1 93 ? -12.274 -2.593 0.197 1.00 74.62 93 HIS A O 1
ATOM 751 N N . ASP A 1 94 ? -10.189 -2.080 0.859 1.00 77.19 94 ASP A N 1
ATOM 752 C CA . ASP A 1 94 ? -10.486 -2.211 2.289 1.00 77.19 94 ASP A CA 1
ATOM 753 C C . ASP A 1 94 ? -11.391 -1.078 2.794 1.00 77.19 94 ASP A C 1
ATOM 755 O O . ASP A 1 94 ? -12.351 -1.328 3.527 1.00 77.19 94 ASP A O 1
ATOM 759 N N . LEU A 1 95 ? -11.148 0.162 2.354 1.00 79.31 95 LEU A N 1
ATOM 760 C CA . LEU A 1 95 ? -11.937 1.320 2.778 1.00 79.31 95 LEU A CA 1
ATOM 761 C C . LEU A 1 95 ? -13.414 1.185 2.392 1.00 79.31 95 LEU A C 1
ATOM 763 O O . LEU A 1 95 ? -14.289 1.495 3.198 1.00 79.31 95 LEU A O 1
ATOM 767 N N . GLU A 1 96 ? -13.712 0.712 1.182 1.00 79.44 96 GLU A N 1
ATOM 768 C CA . GLU A 1 96 ? -15.096 0.537 0.741 1.00 79.44 96 GLU A CA 1
ATOM 769 C C . GLU A 1 96 ? -15.855 -0.451 1.637 1.00 79.44 96 GLU A C 1
ATOM 771 O O . GLU A 1 96 ? -16.998 -0.198 2.032 1.00 79.44 96 GLU A O 1
ATOM 776 N N . ASN A 1 97 ? -15.213 -1.563 1.996 1.00 78.94 97 ASN A N 1
ATOM 777 C CA . ASN A 1 97 ? -15.807 -2.571 2.866 1.00 78.94 97 ASN A CA 1
ATOM 778 C C . ASN A 1 97 ? -16.025 -2.037 4.284 1.00 78.94 97 ASN A C 1
ATOM 780 O O . ASN A 1 97 ? -17.115 -2.219 4.833 1.00 78.94 97 ASN A O 1
ATOM 784 N N . ILE A 1 98 ? -15.038 -1.326 4.836 1.00 82.50 98 ILE A N 1
ATOM 785 C CA . ILE A 1 98 ? -15.139 -0.679 6.149 1.00 82.50 98 ILE A CA 1
ATOM 786 C C . ILE A 1 98 ? -16.289 0.332 6.150 1.00 82.50 98 ILE A C 1
ATOM 788 O O . ILE A 1 98 ? -17.159 0.276 7.016 1.00 82.50 98 ILE A O 1
ATOM 792 N N . LEU A 1 99 ? -16.366 1.209 5.146 1.00 82.62 99 LEU A N 1
ATOM 793 C CA . LEU A 1 99 ? -17.437 2.202 5.045 1.00 82.62 99 LEU A CA 1
ATOM 794 C C . LEU A 1 99 ? -18.814 1.545 4.925 1.00 82.62 99 LEU A C 1
ATOM 796 O O . LEU A 1 99 ? -19.756 1.963 5.593 1.00 82.62 99 LEU A O 1
ATOM 800 N N . ARG A 1 100 ? -18.947 0.487 4.116 1.00 83.75 100 ARG A N 1
ATOM 801 C CA . ARG A 1 100 ? -20.200 -0.279 4.017 1.00 83.75 100 ARG A CA 1
ATOM 802 C C . ARG A 1 100 ? -20.585 -0.909 5.353 1.00 83.75 100 ARG A C 1
ATOM 804 O O . ARG A 1 100 ? -21.775 -0.956 5.664 1.00 83.75 100 ARG A O 1
ATOM 811 N N . GLN A 1 101 ? -19.621 -1.415 6.118 1.00 82.06 101 GLN A N 1
ATOM 812 C CA . GLN A 1 101 ? -19.873 -1.980 7.439 1.00 82.06 101 GLN A CA 1
ATOM 813 C C . GLN A 1 101 ? -20.357 -0.905 8.411 1.00 82.06 101 GLN A C 1
ATOM 815 O O . GLN A 1 101 ? -21.448 -1.062 8.954 1.00 82.06 101 GLN A O 1
ATOM 820 N N . VAL A 1 102 ? -19.615 0.197 8.540 1.00 85.44 102 VAL A N 1
ATOM 821 C CA . VAL A 1 102 ? -19.973 1.322 9.416 1.00 85.44 102 VAL A CA 1
ATOM 822 C C . VAL A 1 102 ? -21.368 1.835 9.066 1.00 85.44 102 VAL A C 1
ATOM 824 O O . VAL A 1 102 ? -22.245 1.875 9.918 1.00 85.44 102 VAL A O 1
ATOM 827 N N . ILE A 1 103 ? -21.646 2.107 7.788 1.00 83.94 103 ILE A N 1
ATOM 828 C CA . ILE A 1 103 ? -22.970 2.580 7.355 1.00 83.94 103 ILE A CA 1
ATOM 829 C C . ILE A 1 103 ? -24.074 1.572 7.712 1.00 83.94 103 ILE A C 1
ATOM 831 O O . ILE A 1 103 ? -25.152 1.971 8.144 1.00 83.94 103 ILE A O 1
ATOM 835 N N . ARG A 1 104 ? -23.847 0.262 7.543 1.00 80.88 104 ARG A N 1
ATOM 836 C CA . ARG A 1 104 ? -24.839 -0.759 7.925 1.00 80.88 104 ARG A CA 1
ATOM 837 C C . ARG A 1 104 ? -25.066 -0.812 9.427 1.00 80.88 104 ARG A C 1
ATOM 839 O O . ARG A 1 104 ? -26.202 -1.04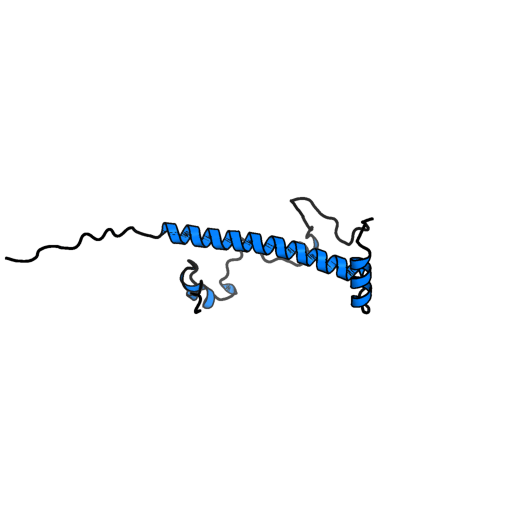1 9.834 1.00 80.88 104 ARG A O 1
ATOM 846 N N . GLU A 1 105 ? -24.011 -0.695 10.221 1.00 76.38 105 GLU A N 1
ATOM 847 C CA . GLU A 1 105 ? -24.109 -0.659 11.677 1.00 76.38 105 GLU A CA 1
ATOM 848 C C . GLU A 1 105 ? -24.967 0.537 12.095 1.00 76.38 105 GLU A C 1
ATOM 850 O O . GLU A 1 105 ? -26.016 0.327 12.707 1.00 76.38 105 GLU A O 1
ATOM 855 N N . GLU A 1 106 ? -24.644 1.739 11.617 1.00 79.19 106 GLU A N 1
ATOM 856 C CA . GLU A 1 106 ? -25.422 2.954 11.892 1.00 79.19 106 GLU A CA 1
ATOM 857 C C . GLU A 1 106 ? -26.895 2.828 11.449 1.00 79.19 106 GLU A C 1
ATOM 859 O O . GLU A 1 106 ? -27.822 3.134 12.204 1.00 79.19 106 GLU A O 1
ATOM 864 N N . LEU A 1 107 ? -27.155 2.287 10.250 1.00 79.00 107 LEU A N 1
ATOM 865 C CA . LEU A 1 107 ? -28.526 2.077 9.763 1.00 79.00 107 LEU A CA 1
ATOM 866 C C . LEU A 1 107 ? -29.306 1.050 10.601 1.00 79.00 107 LEU A C 1
ATOM 868 O O . LEU A 1 107 ? -30.494 1.245 10.874 1.00 79.00 107 LEU A O 1
ATOM 872 N N . LYS A 1 108 ? -28.670 -0.049 11.028 1.00 74.62 108 LYS A N 1
ATOM 873 C CA . LYS A 1 108 ? -29.311 -1.068 11.878 1.00 74.62 108 LYS A CA 1
ATOM 874 C C . LYS A 1 108 ? -29.707 -0.494 13.236 1.00 74.62 108 LYS A C 1
ATOM 876 O O . LYS A 1 108 ? -30.786 -0.831 13.726 1.00 74.62 108 LYS A O 1
ATOM 881 N N . TYR A 1 109 ? -28.884 0.371 13.825 1.00 62.91 109 TYR A N 1
ATOM 882 C CA . TYR A 1 109 ? -29.214 1.039 15.086 1.00 62.91 109 TYR A CA 1
ATOM 883 C C . TYR A 1 109 ? -30.366 2.043 14.934 1.00 62.91 109 TYR A C 1
ATOM 885 O O . TYR A 1 109 ? -31.274 2.044 15.767 1.00 62.91 109 TYR A O 1
ATOM 893 N N . SER A 1 110 ? -30.429 2.788 13.825 1.00 60.12 110 SER A N 1
ATOM 894 C CA . SER A 1 110 ? -31.542 3.710 13.539 1.00 60.12 110 SER A CA 1
ATOM 895 C C . SER A 1 110 ? -32.911 3.003 13.470 1.00 60.12 110 SER A C 1
ATOM 897 O O . SER A 1 110 ? -33.890 3.462 14.061 1.00 60.12 110 SER A O 1
ATOM 899 N N . THR A 1 111 ? -32.993 1.825 12.833 1.00 54.25 111 THR A N 1
ATOM 900 C CA . THR A 1 111 ? -34.266 1.076 12.697 1.00 54.25 111 THR A CA 1
ATOM 901 C C . THR A 1 111 ? -34.787 0.443 13.992 1.00 54.25 111 THR A C 1
ATOM 903 O O . THR A 1 111 ? -35.986 0.187 14.104 1.00 54.25 111 THR A O 1
ATOM 906 N N . LYS A 1 112 ? -33.923 0.214 14.991 1.00 55.09 112 LYS A N 1
ATOM 907 C CA . LYS A 1 112 ? -34.324 -0.337 16.298 1.00 55.09 112 LYS A CA 1
ATOM 908 C C . LYS A 1 112 ? -35.012 0.695 17.204 1.00 55.09 112 LYS A C 1
ATOM 910 O O . LYS A 1 112 ? -35.657 0.299 18.170 1.00 55.09 112 LYS A O 1
ATOM 915 N N . THR A 1 113 ? -34.934 1.986 16.874 1.00 46.62 113 THR A N 1
ATOM 916 C CA . THR A 1 113 ? -35.425 3.097 17.715 1.00 46.62 113 THR A CA 1
ATOM 917 C C . THR A 1 113 ? -36.745 3.704 17.213 1.00 46.62 113 THR A C 1
ATOM 919 O O . THR A 1 113 ? -37.107 4.814 17.589 1.00 46.62 113 THR A O 1
ATOM 922 N N . ALA A 1 114 ? -37.524 2.997 16.389 1.00 44.03 114 ALA A N 1
ATOM 923 C CA . ALA A 1 114 ? -38.868 3.449 16.019 1.00 44.03 114 ALA A CA 1
ATOM 924 C C . ALA A 1 114 ? -39.938 2.870 16.972 1.00 44.03 114 ALA A C 1
ATOM 926 O O . ALA A 1 114 ? -40.375 1.733 16.769 1.00 44.03 114 ALA A O 1
ATOM 927 N N . PRO A 1 115 ? -40.442 3.611 17.984 1.00 42.72 115 PRO A N 1
ATOM 928 C CA . PRO A 1 115 ? -41.690 3.237 18.626 1.00 42.72 115 PRO A CA 1
ATOM 929 C C . PRO A 1 115 ? -42.826 3.505 17.636 1.00 42.72 115 PRO A C 1
ATOM 931 O O . PRO A 1 115 ? -43.113 4.643 17.261 1.00 42.72 115 PRO A O 1
ATOM 934 N N . ASN A 1 116 ? -43.474 2.430 17.202 1.00 46.12 116 ASN A N 1
ATOM 935 C CA . ASN A 1 116 ? -44.659 2.450 16.358 1.00 46.12 116 ASN A CA 1
ATOM 936 C C . ASN A 1 116 ? -45.829 3.110 17.120 1.00 46.12 116 ASN A C 1
ATOM 938 O O . ASN A 1 116 ? -46.646 2.427 17.740 1.00 46.12 116 ASN A O 1
ATOM 942 N N . LYS A 1 117 ? -45.912 4.448 17.114 1.00 48.44 117 LYS A N 1
ATOM 943 C CA . LYS A 1 117 ? -47.103 5.180 17.570 1.00 48.44 117 LYS A CA 1
ATOM 944 C C . LYS A 1 117 ? -48.199 5.010 16.522 1.00 48.44 117 LYS A C 1
ATOM 946 O O . LYS A 1 117 ? -48.395 5.845 15.643 1.00 48.44 117 LYS A O 1
ATOM 951 N N . ARG A 1 118 ? -48.938 3.905 16.648 1.00 39.31 118 ARG A N 1
ATOM 952 C CA . ARG A 1 118 ? -50.286 3.773 16.095 1.00 39.31 118 ARG A CA 1
ATOM 953 C C . ARG A 1 118 ? -51.118 4.952 16.598 1.00 39.31 118 ARG A C 1
ATOM 955 O O . ARG A 1 118 ? -51.487 5.003 17.768 1.00 39.31 118 ARG A O 1
ATOM 962 N N . PHE A 1 119 ? -51.407 5.889 15.702 1.00 43.91 119 PHE A N 1
ATOM 963 C CA . PHE A 1 119 ? -52.488 6.848 15.863 1.00 43.91 119 PHE A CA 1
ATOM 964 C C . PHE A 1 119 ? -53.788 6.069 16.110 1.00 43.91 119 PHE A C 1
ATOM 966 O O . PHE A 1 119 ? -54.291 5.391 15.215 1.00 43.91 119 PHE A O 1
ATOM 973 N N . LYS A 1 120 ? -54.346 6.172 17.316 1.00 43.19 120 LYS A N 1
ATOM 974 C CA . LYS A 1 120 ? -55.797 6.165 17.481 1.00 43.19 120 LYS A CA 1
ATOM 975 C C . LYS A 1 120 ? -56.171 7.563 17.928 1.00 43.19 120 LYS A C 1
ATOM 977 O O . LYS A 1 120 ? -55.834 7.987 19.025 1.00 43.19 120 LYS A O 1
ATOM 982 N N . SER A 1 121 ? -56.765 8.280 16.986 1.00 43.44 121 SER A N 1
ATOM 983 C CA . SER A 1 121 ? -57.382 9.580 17.164 1.00 43.44 121 SER A CA 1
ATOM 984 C C . SER A 1 121 ? -58.463 9.499 18.233 1.00 43.44 121 SER A C 1
ATOM 986 O O . SER A 1 121 ? -59.369 8.669 18.131 1.00 43.44 121 SER A O 1
ATOM 988 N N . ASP A 1 122 ? -58.373 10.400 19.204 1.00 45.53 122 ASP A N 1
ATOM 989 C CA . ASP A 1 122 ? -59.476 10.789 20.066 1.00 45.53 122 ASP A CA 1
ATOM 990 C C . ASP A 1 122 ? -60.662 11.214 19.196 1.00 45.53 122 ASP A C 1
ATOM 992 O O . ASP A 1 122 ? -60.651 12.269 18.559 1.00 45.53 122 ASP A O 1
ATOM 996 N N . ALA A 1 123 ? -61.695 10.378 19.166 1.00 47.28 123 ALA A N 1
ATOM 997 C CA . ALA A 1 123 ? -63.012 10.767 18.709 1.00 47.28 123 ALA A CA 1
ATOM 998 C C . ALA A 1 123 ? -63.938 10.830 19.926 1.00 47.28 123 ALA A C 1
ATOM 1000 O O . ALA A 1 123 ? -64.211 9.814 20.560 1.00 47.28 123 ALA A O 1
ATOM 1001 N N . LYS A 1 124 ? -64.463 12.044 20.135 1.00 44.44 124 LYS A N 1
ATOM 1002 C CA . LYS A 1 124 ? -65.648 12.429 20.920 1.00 44.44 124 LYS A CA 1
ATOM 1003 C C . LYS A 1 124 ? -65.429 12.896 22.365 1.00 44.44 124 LYS A C 1
ATOM 1005 O O . LYS A 1 124 ? -65.702 12.201 23.333 1.00 44.44 124 LYS A O 1
ATOM 1010 N N . ARG A 1 125 ? -65.109 14.192 22.468 1.00 41.75 125 ARG A N 1
ATOM 1011 C CA . ARG A 1 125 ? -65.857 15.121 23.333 1.00 41.75 125 ARG A CA 1
ATOM 1012 C C . ARG A 1 125 ? -67.164 15.505 22.626 1.00 41.75 125 ARG A C 1
ATOM 1014 O O . ARG A 1 125 ? -67.114 15.822 21.440 1.00 41.75 125 ARG A O 1
ATOM 1021 N N . GLY A 1 126 ? -68.278 15.540 23.356 1.00 39.41 126 GLY A N 1
ATOM 1022 C CA . GLY A 1 126 ? -69.481 16.273 22.950 1.00 39.41 126 GLY A CA 1
ATOM 1023 C C . GLY A 1 126 ? -70.792 15.672 23.454 1.00 39.41 126 GLY A C 1
ATOM 1024 O O . GLY A 1 126 ? -71.291 14.773 22.790 1.00 39.41 126 GLY A O 1
ATOM 1025 N N . ALA A 1 127 ? -71.289 16.264 24.552 1.00 36.56 127 ALA A N 1
ATOM 1026 C CA . ALA A 1 127 ? -72.672 16.344 25.056 1.00 36.56 127 ALA A CA 1
ATOM 1027 C C . ALA A 1 127 ? -73.447 15.044 25.332 1.00 36.56 127 ALA A C 1
ATOM 1029 O O . ALA A 1 127 ? -73.754 14.297 24.381 1.00 36.56 127 ALA A O 1
#

Secondary structure (DSSP, 8-state):
--PPPGGGT--S-HHHHHH--GGGS--SSS----HHHHHT---EETTEE--SSPPP------HHHHHHHHHHTTTS-HHHHHHHHHHHHHHHHHHHHHHHHHHHHHHHHHHHT--------------